Protein AF-A0A371QTC4-F1 (afdb_monomer_lite)

pLDDT: mean 90.14, std 12.83, range [51.38, 98.44]

Sequence (63 aa):
MTEDIRMTKEIDNFVRGDMDIDNAILLLQQISKSDKWIDHLLLEMELSEYYTTSTRKVYSSLN

Secondary structure (DSSP, 8-state):
--HHHHHHHHHHHHHHT-S-HHHHHHHHHHHTT-HHHHHHHHHHHHHHHHHHHHHHHHHHT--

Radius of gyration: 14.28 Å; chains: 1; bounding box: 36×20×40 Å

Foldseek 3Di:
DDPVVVLLVLLLCVLVVVDDPVSNVVSVVVLVVDPVSVVSSVVSNVVSVVVVVVVVVVVVVVD

Structure (mmCIF, N/CA/C/O backbone):
data_AF-A0A371QTC4-F1
#
_entry.id   AF-A0A371QTC4-F1
#
loop_
_atom_site.group_PDB
_atom_site.id
_atom_site.type_symbol
_atom_site.label_atom_id
_atom_site.label_alt_id
_atom_site.label_c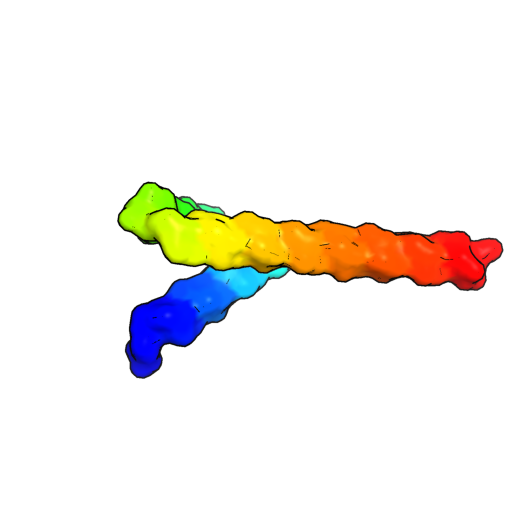omp_id
_atom_site.label_asym_id
_atom_site.label_entity_id
_atom_site.label_seq_id
_atom_site.pdbx_PDB_ins_code
_atom_site.Cartn_x
_atom_site.Cartn_y
_atom_site.Cartn_z
_atom_site.occupancy
_atom_site.B_iso_or_equiv
_atom_site.auth_seq_id
_atom_site.auth_comp_id
_atom_site.auth_asym_id
_atom_site.auth_atom_id
_atom_site.pdbx_PDB_model_num
ATOM 1 N N . MET A 1 1 ? 3.136 -10.638 16.025 1.00 62.06 1 MET A N 1
ATOM 2 C CA . MET A 1 1 ? 3.467 -9.611 15.013 1.00 62.06 1 MET A CA 1
ATOM 3 C C . MET A 1 1 ? 2.588 -8.407 15.298 1.00 62.06 1 MET A C 1
ATOM 5 O O . MET A 1 1 ? 1.406 -8.621 15.538 1.00 62.06 1 MET A O 1
ATOM 9 N N . THR A 1 2 ? 3.148 -7.201 15.390 1.00 90.12 2 THR A N 1
ATOM 10 C CA . THR A 1 2 ? 2.357 -5.978 15.617 1.00 90.12 2 THR A CA 1
ATOM 11 C C . THR A 1 2 ? 1.659 -5.552 14.324 1.00 90.12 2 THR A C 1
ATOM 13 O O . THR 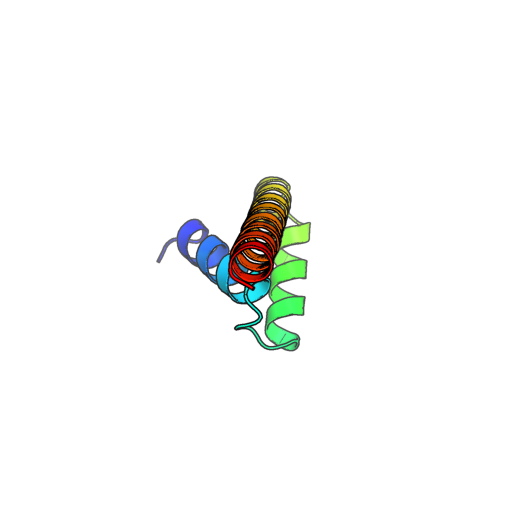A 1 2 ? 2.093 -5.934 13.235 1.00 90.12 2 THR A O 1
ATOM 16 N N . GLU A 1 3 ? 0.575 -4.783 14.440 1.00 89.44 3 GLU A N 1
ATOM 17 C CA . GLU A 1 3 ? -0.182 -4.269 13.289 1.00 89.44 3 GLU A CA 1
ATOM 18 C C . GLU A 1 3 ? 0.700 -3.443 12.350 1.00 89.44 3 GLU A C 1
ATOM 20 O O . GLU A 1 3 ? 0.666 -3.658 11.143 1.00 89.44 3 GLU A O 1
ATOM 25 N N . ASP A 1 4 ? 1.570 -2.604 12.914 1.00 94.25 4 ASP A N 1
ATOM 26 C CA . ASP A 1 4 ? 2.499 -1.783 12.141 1.00 94.25 4 ASP A CA 1
ATOM 27 C C . ASP A 1 4 ? 3.442 -2.623 11.264 1.00 94.25 4 ASP A C 1
ATOM 29 O O . ASP A 1 4 ? 3.595 -2.346 10.080 1.00 94.25 4 ASP A O 1
ATOM 33 N N . ILE A 1 5 ? 4.018 -3.701 11.811 1.00 95.44 5 ILE A N 1
ATOM 34 C CA . ILE A 1 5 ? 4.913 -4.591 11.050 1.00 95.44 5 ILE A CA 1
ATOM 35 C C . ILE A 1 5 ? 4.149 -5.300 9.926 1.00 95.44 5 ILE A C 1
ATOM 37 O O . ILE A 1 5 ? 4.683 -5.478 8.831 1.00 95.44 5 ILE A O 1
ATOM 41 N N . ARG A 1 6 ? 2.904 -5.716 10.192 1.00 96.25 6 ARG A N 1
ATOM 42 C CA . ARG A 1 6 ? 2.048 -6.362 9.191 1.00 96.25 6 ARG A CA 1
ATOM 43 C C . ARG A 1 6 ? 1.739 -5.401 8.041 1.00 96.25 6 ARG A C 1
ATOM 45 O O . ARG A 1 6 ? 1.963 -5.762 6.891 1.00 96.25 6 ARG A O 1
ATOM 52 N N . MET A 1 7 ? 1.270 -4.196 8.362 1.00 97.19 7 MET A N 1
ATOM 53 C CA . MET A 1 7 ? 0.858 -3.188 7.382 1.00 97.19 7 MET A CA 1
ATOM 54 C C . MET A 1 7 ? 2.020 -2.740 6.499 1.00 97.19 7 MET A C 1
ATOM 56 O O . MET A 1 7 ? 1.876 -2.721 5.282 1.00 97.19 7 MET A O 1
ATOM 60 N N . THR A 1 8 ? 3.190 -2.461 7.082 1.00 97.12 8 THR A N 1
ATOM 61 C CA . THR A 1 8 ? 4.388 -2.106 6.305 1.00 97.12 8 THR A CA 1
ATOM 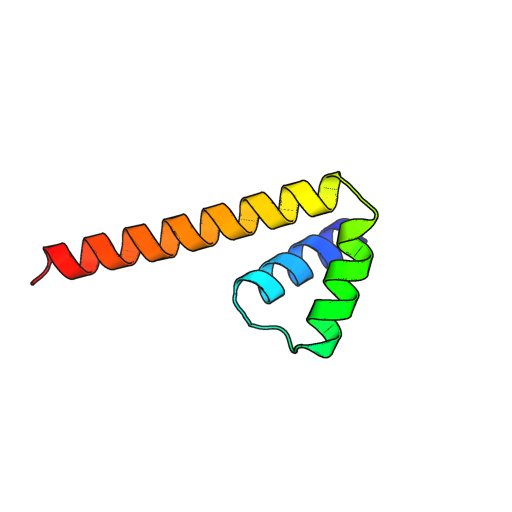62 C C . THR A 1 8 ? 4.761 -3.207 5.313 1.00 97.12 8 THR A C 1
ATOM 64 O O . THR A 1 8 ? 5.020 -2.926 4.148 1.00 97.12 8 THR A O 1
ATOM 67 N N . LYS A 1 9 ? 4.736 -4.478 5.736 1.00 97.06 9 LYS A N 1
ATOM 68 C CA . LYS A 1 9 ? 5.052 -5.601 4.843 1.00 97.06 9 LYS A CA 1
ATOM 69 C C . LYS A 1 9 ? 4.022 -5.770 3.723 1.00 97.06 9 LYS A C 1
ATOM 71 O O . LYS A 1 9 ? 4.386 -6.075 2.593 1.00 97.06 9 LYS A O 1
ATOM 76 N N . GLU A 1 10 ? 2.740 -5.614 4.033 1.00 98.00 10 GLU A N 1
ATOM 77 C CA . GLU A 1 10 ? 1.675 -5.719 3.033 1.00 98.00 10 GLU A CA 1
ATOM 78 C C . GLU A 1 10 ? 1.744 -4.586 2.004 1.00 98.00 10 GLU A C 1
ATOM 80 O O . GLU A 1 10 ? 1.570 -4.848 0.816 1.00 98.00 10 GLU A O 1
ATOM 85 N N . ILE A 1 11 ? 2.070 -3.364 2.433 1.00 98.25 11 ILE A N 1
ATOM 86 C CA . ILE A 1 11 ? 2.290 -2.224 1.534 1.00 98.25 11 ILE A CA 1
ATOM 87 C C . ILE A 1 11 ? 3.498 -2.469 0.618 1.00 98.25 11 ILE A C 1
ATOM 89 O O . ILE A 1 11 ? 3.367 -2.290 -0.591 1.00 98.25 11 ILE A O 1
ATOM 93 N N . ASP A 1 12 ? 4.631 -2.947 1.146 1.00 97.19 12 ASP A N 1
ATOM 94 C CA . ASP A 1 12 ? 5.814 -3.290 0.332 1.00 97.19 12 ASP A CA 1
ATOM 95 C C . ASP A 1 12 ? 5.480 -4.363 -0.721 1.00 97.19 12 ASP A C 1
ATOM 97 O O . ASP A 1 12 ? 5.768 -4.192 -1.907 1.00 97.19 12 ASP A O 1
ATOM 101 N N . ASN A 1 13 ? 4.781 -5.431 -0.320 1.00 97.38 13 ASN A N 1
ATOM 102 C CA . ASN A 1 13 ? 4.330 -6.470 -1.249 1.00 97.38 13 ASN A CA 1
ATOM 103 C C . ASN A 1 13 ? 3.392 -5.910 -2.330 1.00 97.38 13 ASN A C 1
ATOM 105 O O . ASN A 1 13 ? 3.522 -6.263 -3.501 1.00 97.38 13 ASN A O 1
ATOM 109 N N . PHE A 1 14 ? 2.452 -5.037 -1.955 1.00 98.00 14 PHE A N 1
A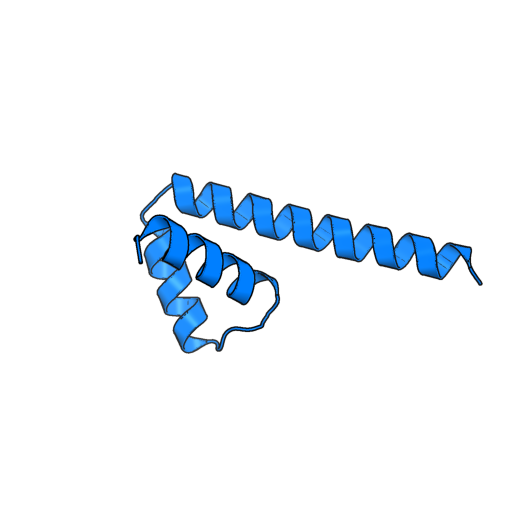TOM 110 C CA . PHE A 1 14 ? 1.528 -4.404 -2.894 1.00 98.00 14 PHE A CA 1
ATOM 111 C C . PHE A 1 14 ? 2.270 -3.545 -3.927 1.00 98.00 14 PHE A C 1
ATOM 113 O O . PHE A 1 14 ? 2.046 -3.705 -5.126 1.00 98.00 14 PHE A O 1
ATOM 120 N N . VAL A 1 15 ? 3.194 -2.687 -3.487 1.00 96.75 15 VAL A N 1
ATOM 121 C CA . VAL A 1 15 ? 3.954 -1.786 -4.371 1.00 96.75 15 VAL A CA 1
ATOM 122 C C . VAL A 1 15 ? 4.874 -2.554 -5.324 1.00 96.75 15 VAL A C 1
ATOM 124 O O . VAL A 1 15 ? 5.054 -2.141 -6.470 1.00 96.75 15 VAL A O 1
ATOM 127 N N . ARG A 1 16 ? 5.425 -3.694 -4.894 1.00 94.44 16 ARG A N 1
ATOM 128 C CA . ARG A 1 16 ? 6.247 -4.567 -5.751 1.00 94.44 16 ARG A CA 1
ATOM 129 C C . ARG A 1 16 ? 5.440 -5.409 -6.739 1.00 94.44 16 ARG A C 1
ATOM 131 O O . ARG A 1 16 ? 6.026 -5.974 -7.658 1.00 94.44 16 ARG A O 1
ATOM 138 N N . GLY A 1 17 ? 4.121 -5.489 -6.569 1.00 94.44 17 GLY A N 1
ATOM 139 C CA . GLY A 1 17 ? 3.264 -6.387 -7.344 1.00 94.44 17 GLY A CA 1
ATOM 140 C C . GLY A 1 17 ? 3.302 -7.846 -6.871 1.00 94.44 17 GLY A C 1
ATOM 141 O O . GLY A 1 17 ? 2.825 -8.724 -7.585 1.00 94.44 17 GLY A O 1
ATOM 142 N N . ASP A 1 18 ? 3.812 -8.107 -5.664 1.00 97.38 18 ASP A N 1
ATOM 143 C CA . ASP A 1 18 ? 3.885 -9.430 -5.021 1.00 97.38 18 ASP A CA 1
ATOM 144 C C . ASP A 1 18 ? 2.604 -9.753 -4.215 1.00 97.38 18 ASP A C 1
ATOM 146 O O . ASP A 1 18 ? 2.632 -10.452 -3.197 1.00 97.38 18 ASP A O 1
ATOM 150 N N . MET A 1 19 ? 1.461 -9.208 -4.639 1.00 97.75 19 MET A N 1
ATOM 151 C CA . MET A 1 19 ? 0.159 -9.362 -3.988 1.00 97.75 19 MET A CA 1
ATOM 152 C C . MET A 1 19 ? -0.933 -9.593 -5.035 1.00 97.75 19 MET A C 1
ATOM 154 O O . MET A 1 19 ? -0.978 -8.912 -6.059 1.00 97.75 19 MET A O 1
ATOM 158 N N . ASP A 1 20 ? -1.831 -10.546 -4.779 1.00 98.00 20 ASP A N 1
ATOM 159 C CA . ASP A 1 20 ? -3.003 -10.767 -5.626 1.00 98.00 20 ASP A CA 1
ATOM 160 C C . ASP A 1 20 ? -4.043 -9.644 -5.483 1.00 98.00 20 ASP A C 1
ATOM 162 O O . ASP A 1 20 ? -4.062 -8.880 -4.517 1.00 98.00 20 ASP A O 1
ATOM 166 N N . ILE A 1 21 ? -4.932 -9.554 -6.472 1.00 97.62 21 ILE A N 1
ATOM 167 C CA . ILE A 1 21 ? -5.892 -8.454 -6.578 1.00 97.62 21 ILE A CA 1
ATOM 168 C C . ILE A 1 21 ? -6.894 -8.407 -5.416 1.00 97.62 21 ILE A C 1
ATOM 170 O O . ILE A 1 21 ? -7.277 -7.317 -4.992 1.00 97.62 21 ILE A O 1
ATOM 174 N N . ASP A 1 22 ? -7.289 -9.559 -4.872 1.00 98.25 22 ASP A N 1
ATOM 175 C CA . ASP A 1 22 ? -8.273 -9.620 -3.792 1.00 98.25 22 ASP A CA 1
ATOM 176 C C . ASP A 1 22 ? -7.661 -9.081 -2.493 1.00 98.25 22 ASP A C 1
ATOM 178 O O . ASP A 1 22 ? -8.246 -8.219 -1.828 1.00 98.25 22 ASP A O 1
ATOM 182 N N . ASN A 1 23 ? -6.436 -9.507 -2.176 1.00 97.94 23 ASN A N 1
ATOM 183 C CA . ASN A 1 23 ? -5.685 -8.984 -1.037 1.00 97.94 23 ASN A CA 1
ATOM 184 C C . ASN A 1 23 ? -5.319 -7.503 -1.206 1.00 97.94 23 ASN A C 1
ATOM 186 O O . ASN A 1 23 ? -5.395 -6.747 -0.236 1.00 97.94 23 ASN A O 1
ATOM 190 N N . ALA A 1 24 ? -5.014 -7.059 -2.427 1.00 98.12 24 ALA A N 1
ATOM 191 C CA . ALA A 1 24 ? -4.760 -5.651 -2.720 1.00 98.12 24 ALA A CA 1
ATOM 192 C C . ALA A 1 24 ? -5.981 -4.767 -2.420 1.00 98.12 24 ALA A C 1
ATOM 194 O O . ALA A 1 24 ? -5.856 -3.723 -1.776 1.00 98.12 24 ALA A O 1
ATOM 195 N N . ILE A 1 25 ? -7.181 -5.194 -2.827 1.00 98.44 25 ILE A N 1
ATOM 196 C CA . ILE A 1 25 ? -8.424 -4.464 -2.538 1.00 98.44 25 ILE A CA 1
ATOM 197 C C . ILE A 1 25 ? -8.658 -4.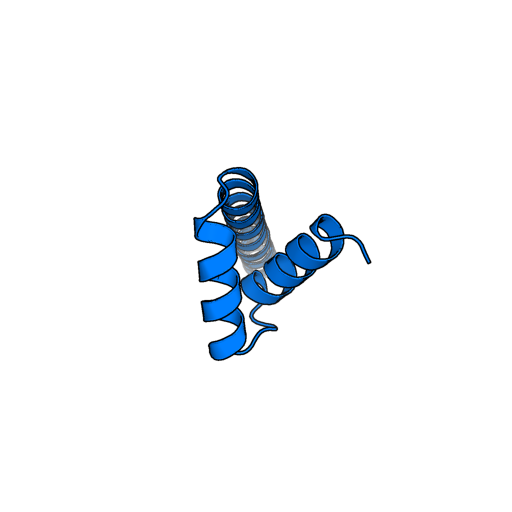379 -1.026 1.00 98.44 25 ILE A C 1
ATOM 199 O O . ILE A 1 25 ? -8.975 -3.303 -0.511 1.00 98.44 25 ILE A O 1
ATOM 203 N N . LEU A 1 26 ? -8.479 -5.488 -0.302 1.00 98.12 26 LEU A N 1
ATOM 204 C CA . LEU A 1 26 ? -8.641 -5.519 1.154 1.00 98.12 26 LEU A CA 1
ATOM 205 C C . LEU A 1 26 ? -7.638 -4.605 1.865 1.00 98.12 26 LEU A C 1
ATOM 207 O O . LEU A 1 26 ? -8.018 -3.887 2.794 1.00 98.12 26 LEU A O 1
ATOM 211 N N . LEU A 1 27 ? -6.383 -4.592 1.417 1.00 98.19 27 LEU A N 1
ATOM 212 C CA . LEU A 1 27 ? -5.356 -3.704 1.945 1.00 98.19 27 LEU A CA 1
ATOM 213 C C . LEU A 1 27 ? -5.736 -2.234 1.724 1.00 98.19 27 LEU A C 1
ATOM 215 O O . LEU A 1 27 ? -5.743 -1.456 2.676 1.00 98.19 27 LEU A O 1
ATOM 219 N N . LEU A 1 28 ? -6.133 -1.848 0.508 1.00 98.12 28 LEU A N 1
ATOM 220 C CA . LEU A 1 28 ? -6.529 -0.468 0.197 1.00 98.12 28 LEU A CA 1
ATOM 221 C C . LEU A 1 28 ? -7.757 -0.013 1.009 1.00 98.12 28 LEU A C 1
ATOM 223 O O . LEU A 1 28 ? -7.831 1.136 1.454 1.00 98.12 28 LEU A O 1
ATOM 227 N N . GLN A 1 29 ? -8.700 -0.916 1.291 1.00 98.31 29 GLN A N 1
ATOM 228 C CA . GLN A 1 29 ? -9.826 -0.635 2.190 1.00 98.31 29 GLN A CA 1
ATOM 229 C C . GLN A 1 29 ? -9.394 -0.391 3.644 1.00 98.31 29 GLN A C 1
ATOM 231 O O . GLN A 1 29 ? -10.068 0.349 4.362 1.00 98.31 29 GLN A O 1
ATOM 236 N N . GLN A 1 30 ? -8.308 -1.015 4.104 1.00 97.06 30 GLN A N 1
ATOM 237 C CA . GLN A 1 30 ? -7.741 -0.759 5.432 1.00 97.06 30 GLN A CA 1
ATOM 238 C C . GLN A 1 30 ? -6.952 0.553 5.445 1.00 97.06 30 GLN A C 1
ATOM 240 O O . GLN A 1 30 ? -7.168 1.382 6.328 1.00 97.06 30 GLN A O 1
ATOM 245 N N . ILE A 1 31 ? -6.103 0.768 4.437 1.00 98.06 31 ILE A N 1
ATOM 246 C CA . ILE A 1 31 ? -5.283 1.975 4.276 1.00 98.06 31 ILE A CA 1
ATOM 247 C C . ILE A 1 31 ? -6.156 3.230 4.219 1.00 98.06 31 ILE A C 1
ATOM 249 O O . ILE A 1 31 ? -5.893 4.186 4.940 1.00 98.06 31 ILE A O 1
ATOM 253 N N . SER A 1 32 ? -7.245 3.210 3.444 1.00 98.00 32 SER A N 1
ATOM 254 C CA . SER A 1 32 ? -8.134 4.373 3.262 1.00 98.00 32 SER A CA 1
ATOM 255 C C . SER A 1 32 ? -8.812 4.885 4.541 1.00 98.00 32 SER A C 1
ATOM 257 O O . SER A 1 32 ? -9.435 5.943 4.521 1.00 98.00 32 SER A O 1
ATOM 259 N N . LYS A 1 33 ? -8.701 4.159 5.660 1.00 97.69 33 LYS A N 1
ATOM 260 C CA . LYS A 1 33 ? -9.243 4.549 6.970 1.00 97.69 33 LYS A CA 1
ATOM 261 C C . LYS A 1 33 ? -8.217 5.243 7.872 1.00 97.69 33 LYS A C 1
ATOM 263 O O . LYS A 1 33 ? -8.555 5.569 9.008 1.00 97.69 33 LYS A O 1
ATOM 268 N N . SER A 1 34 ? -6.971 5.414 7.426 1.00 97.06 34 SER A N 1
ATOM 269 C CA . SER A 1 34 ? -5.887 5.954 8.246 1.00 97.06 34 SER A CA 1
ATOM 270 C C . SER A 1 34 ? -4.913 6.791 7.423 1.00 97.06 34 SER A C 1
ATOM 272 O O . SER A 1 34 ? -4.172 6.254 6.603 1.00 97.06 34 SER A O 1
ATOM 274 N N . ASP A 1 35 ? -4.840 8.088 7.726 1.00 98.06 35 ASP A N 1
ATOM 275 C CA . ASP A 1 35 ? -3.921 9.024 7.062 1.00 98.06 35 ASP A CA 1
ATOM 276 C C . ASP A 1 35 ? -2.460 8.553 7.139 1.00 98.06 35 ASP A C 1
ATOM 278 O O . ASP A 1 35 ? -1.757 8.565 6.136 1.00 98.06 35 ASP A O 1
ATOM 282 N N . LYS A 1 36 ? -2.035 7.996 8.286 1.00 97.25 36 LYS A N 1
ATOM 283 C CA . LYS A 1 36 ? -0.698 7.390 8.463 1.00 97.25 36 LYS A CA 1
ATOM 284 C C . LYS A 1 36 ? -0.383 6.368 7.367 1.00 97.25 36 LYS A C 1
ATOM 286 O O . LYS A 1 36 ? 0.730 6.339 6.848 1.00 97.25 36 LYS A O 1
ATOM 291 N N . TRP A 1 37 ? -1.331 5.483 7.067 1.00 97.94 37 TRP A N 1
ATOM 292 C CA . TRP A 1 37 ? -1.111 4.410 6.101 1.00 97.94 37 TRP A CA 1
ATOM 293 C C . TRP A 1 37 ? -1.243 4.887 4.660 1.00 97.94 37 TRP A C 1
ATOM 295 O O . TRP A 1 37 ? -0.564 4.342 3.792 1.00 97.94 37 TRP A O 1
ATOM 305 N N . ILE A 1 38 ? -2.063 5.913 4.413 1.00 98.44 38 ILE A N 1
ATOM 306 C CA . ILE A 1 38 ? -2.116 6.597 3.118 1.00 98.44 38 ILE A CA 1
ATOM 307 C C . ILE A 1 38 ? -0.755 7.234 2.826 1.00 98.44 38 ILE A C 1
ATOM 309 O O . ILE A 1 38 ? -0.170 6.956 1.781 1.00 98.44 38 ILE A O 1
ATOM 313 N N . ASP A 1 39 ? -0.217 8.006 3.771 1.00 98.31 39 ASP A N 1
ATOM 314 C CA . ASP A 1 39 ? 1.086 8.661 3.629 1.00 98.31 39 ASP A CA 1
ATOM 315 C C . ASP A 1 39 ? 2.210 7.640 3.422 1.00 98.31 39 ASP A C 1
ATOM 317 O O . ASP A 1 39 ? 3.079 7.822 2.569 1.00 98.31 39 ASP A O 1
ATOM 321 N N . HIS A 1 40 ? 2.178 6.527 4.161 1.00 97.81 40 HIS A N 1
ATOM 322 C CA . HIS A 1 40 ? 3.168 5.466 4.002 1.00 97.81 40 HIS A CA 1
ATOM 323 C C . HIS A 1 40 ? 3.099 4.804 2.617 1.00 97.81 40 HIS A C 1
ATOM 325 O O . HIS A 1 40 ? 4.139 4.608 1.994 1.00 97.81 40 HIS A O 1
ATOM 331 N N . LEU A 1 41 ? 1.897 4.506 2.109 1.00 98.06 41 LEU A N 1
ATOM 332 C CA . LEU A 1 41 ? 1.721 3.956 0.763 1.00 98.06 41 LEU A CA 1
ATOM 333 C C . LEU A 1 41 ? 2.256 4.912 -0.312 1.00 98.06 41 LEU A C 1
ATOM 335 O O . LEU A 1 41 ? 2.965 4.473 -1.215 1.00 98.06 41 LEU A O 1
ATOM 339 N N . LEU A 1 42 ? 1.939 6.206 -0.209 1.00 97.88 42 LEU A N 1
ATOM 340 C CA . LEU A 1 42 ? 2.416 7.214 -1.159 1.00 97.88 42 LEU A CA 1
ATOM 341 C C . LEU A 1 42 ? 3.947 7.289 -1.182 1.00 97.88 42 LEU A C 1
ATOM 343 O O . LEU A 1 42 ? 4.537 7.324 -2.261 1.00 97.88 42 LEU A O 1
ATOM 347 N N . LEU A 1 43 ? 4.587 7.243 -0.009 1.00 97.44 43 LEU A N 1
ATOM 348 C CA . LEU A 1 43 ? 6.044 7.237 0.097 1.00 97.44 43 LEU A CA 1
ATOM 349 C C . LEU A 1 43 ? 6.669 5.999 -0.565 1.00 97.44 43 LEU A C 1
ATOM 351 O O . LEU A 1 43 ? 7.636 6.127 -1.313 1.00 97.44 43 LEU A O 1
ATOM 355 N N . GLU A 1 44 ? 6.126 4.805 -0.319 1.00 96.62 44 GLU A N 1
ATOM 356 C CA . GLU A 1 44 ? 6.640 3.566 -0.925 1.00 96.62 44 GLU A CA 1
ATOM 357 C C . GLU A 1 44 ? 6.484 3.568 -2.455 1.00 96.62 44 GLU A C 1
ATOM 359 O O . GLU A 1 44 ? 7.387 3.141 -3.180 1.00 96.62 44 GLU A O 1
ATOM 364 N N . MET A 1 45 ? 5.377 4.113 -2.970 1.00 95.75 45 MET A N 1
ATOM 365 C CA . MET A 1 45 ? 5.179 4.293 -4.411 1.00 95.75 45 MET A CA 1
ATOM 366 C C . MET A 1 45 ? 6.212 5.258 -5.014 1.00 95.75 45 MET A C 1
ATOM 368 O O . MET A 1 45 ? 6.823 4.930 -6.032 1.00 95.75 45 MET A O 1
ATOM 372 N N . GLU A 1 46 ? 6.464 6.402 -4.370 1.00 95.56 46 GLU A N 1
ATOM 373 C CA . GLU A 1 46 ? 7.472 7.374 -4.819 1.00 95.56 46 GLU A CA 1
ATOM 374 C C . GLU A 1 46 ? 8.885 6.767 -4.828 1.00 95.56 46 GLU A C 1
ATOM 376 O O . GLU A 1 46 ? 9.638 6.919 -5.797 1.00 95.56 46 GLU A O 1
ATOM 381 N N . LEU A 1 47 ? 9.240 6.009 -3.785 1.00 93.00 47 LEU A N 1
ATOM 382 C CA . LEU A 1 47 ? 10.515 5.295 -3.714 1.00 93.00 47 LEU A CA 1
ATOM 383 C C . LEU A 1 47 ? 10.648 4.267 -4.846 1.00 93.00 47 LEU A C 1
ATOM 385 O O . LEU A 1 47 ? 11.686 4.214 -5.513 1.00 93.00 47 LEU A O 1
ATOM 389 N N . SER A 1 48 ? 9.601 3.482 -5.108 1.00 91.12 48 SER A N 1
ATOM 390 C CA . SER A 1 48 ? 9.578 2.493 -6.193 1.00 91.12 48 SER A CA 1
ATOM 391 C C . SER A 1 48 ? 9.786 3.133 -7.574 1.00 91.12 48 SER A C 1
ATOM 393 O O . SER A 1 48 ? 10.602 2.663 -8.382 1.00 91.12 48 SER A O 1
ATOM 395 N N . GLU A 1 49 ? 9.129 4.264 -7.839 1.00 90.31 49 GLU A N 1
ATOM 396 C CA . GLU A 1 49 ? 9.320 5.035 -9.072 1.00 90.31 49 GLU A CA 1
ATOM 397 C C . GLU A 1 49 ? 10.739 5.600 -9.192 1.00 90.31 49 GLU A C 1
ATOM 399 O O . GLU A 1 49 ? 11.350 5.538 -10.271 1.00 90.31 49 GLU A O 1
ATOM 404 N N . TYR A 1 50 ? 11.301 6.108 -8.092 1.00 90.69 50 TYR A N 1
ATOM 405 C CA . TYR A 1 50 ? 12.671 6.609 -8.054 1.00 90.69 50 TYR A CA 1
ATOM 406 C C . TYR A 1 50 ? 13.685 5.511 -8.395 1.00 90.69 50 TYR A C 1
ATOM 408 O O . TYR A 1 50 ? 14.571 5.727 -9.234 1.00 90.69 50 TYR A O 1
ATOM 416 N N . TYR A 1 51 ? 13.548 4.317 -7.809 1.00 84.25 51 TYR A N 1
ATOM 417 C CA . TYR A 1 51 ? 14.413 3.175 -8.119 1.00 84.25 51 TYR A CA 1
ATOM 418 C C . TYR A 1 51 ? 14.268 2.729 -9.575 1.00 84.25 51 TYR A C 1
ATOM 420 O O . TYR A 1 51 ? 15.273 2.516 -10.262 1.00 84.25 51 TYR A O 1
ATOM 428 N N . THR A 1 52 ? 13.042 2.658 -10.090 1.00 82.44 52 THR A N 1
ATOM 429 C CA . THR A 1 52 ? 12.772 2.273 -11.484 1.00 82.44 52 THR A CA 1
ATOM 430 C C . THR A 1 52 ? 13.355 3.283 -12.480 1.00 82.44 52 THR A C 1
ATOM 432 O O . THR A 1 52 ? 13.959 2.922 -13.493 1.00 82.44 52 THR A O 1
ATOM 435 N N . THR A 1 53 ? 13.244 4.575 -12.181 1.00 78.75 53 THR A N 1
ATOM 436 C CA . THR A 1 53 ? 13.789 5.643 -13.029 1.00 78.75 53 THR A CA 1
ATOM 437 C C . THR A 1 53 ? 15.315 5.682 -12.979 1.00 78.75 53 THR A C 1
ATOM 439 O O . THR A 1 53 ? 15.971 5.832 -14.013 1.00 78.75 53 THR A O 1
ATOM 442 N N . SER A 1 54 ? 15.896 5.527 -11.789 1.00 73.12 54 SER A N 1
ATOM 443 C CA . SER A 1 54 ? 17.348 5.533 -11.587 1.00 73.12 54 SER A CA 1
ATOM 444 C C . SER A 1 54 ? 18.015 4.341 -12.267 1.00 73.12 54 SER A C 1
ATOM 446 O O . SER A 1 54 ? 19.009 4.510 -12.971 1.00 73.12 54 SER A O 1
ATOM 448 N N . THR A 1 55 ? 17.433 3.146 -12.142 1.00 70.88 55 THR A N 1
ATOM 449 C CA . THR A 1 55 ? 17.923 1.947 -12.837 1.00 70.88 55 THR A CA 1
ATOM 450 C C . THR A 1 55 ? 17.850 2.114 -14.353 1.00 70.88 55 THR A C 1
ATOM 452 O O . THR A 1 55 ? 18.849 1.883 -15.034 1.00 70.88 55 THR A 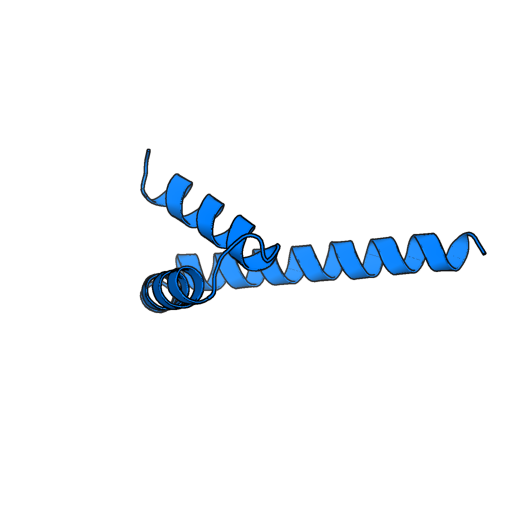O 1
ATOM 455 N N . ARG A 1 56 ? 16.731 2.614 -14.900 1.00 68.81 56 ARG A N 1
ATOM 456 C CA . ARG A 1 56 ? 16.598 2.884 -16.343 1.00 68.81 56 ARG A CA 1
ATOM 457 C C . ARG A 1 56 ? 17.664 3.862 -16.859 1.00 68.81 56 ARG A C 1
ATOM 459 O O . ARG A 1 56 ? 18.234 3.615 -17.920 1.00 68.81 56 ARG A O 1
ATOM 466 N N . LYS A 1 57 ? 17.971 4.931 -16.111 1.00 63.50 57 LYS A N 1
ATOM 467 C CA . LYS A 1 57 ? 19.026 5.898 -16.471 1.00 63.50 57 LYS A CA 1
ATOM 468 C C . LYS A 1 57 ? 20.410 5.246 -16.534 1.00 63.50 57 LYS A C 1
ATOM 470 O O . LYS A 1 57 ? 21.110 5.436 -17.526 1.00 63.50 57 LYS A O 1
ATOM 475 N N . VAL A 1 58 ? 20.773 4.440 -15.534 1.00 65.38 58 VAL A N 1
ATOM 476 C CA . VAL A 1 58 ? 22.069 3.737 -15.493 1.00 65.38 58 VAL A CA 1
ATOM 477 C C . VAL A 1 58 ? 22.236 2.804 -16.697 1.00 65.38 58 VAL A C 1
ATOM 479 O O . VAL A 1 58 ? 23.265 2.856 -17.368 1.00 65.38 58 VAL A O 1
ATOM 482 N N . TYR A 1 59 ? 21.215 2.011 -17.033 1.00 59.66 59 TYR A N 1
ATOM 483 C CA . TYR A 1 59 ? 21.280 1.117 -18.196 1.00 59.66 59 TYR A CA 1
ATOM 484 C C . TYR A 1 59 ? 21.362 1.869 -19.529 1.00 59.66 59 TYR A C 1
ATOM 486 O O . TYR A 1 59 ? 22.065 1.423 -20.430 1.00 59.66 59 TYR A O 1
ATOM 494 N N . SER A 1 60 ? 20.700 3.024 -19.660 1.00 62.41 60 SER A N 1
ATOM 495 C CA . SER A 1 60 ? 20.805 3.845 -20.875 1.00 62.41 60 SER A CA 1
ATOM 496 C C . SER A 1 60 ? 22.163 4.530 -21.053 1.00 62.41 60 SER A C 1
ATOM 498 O O . SER A 1 60 ? 22.510 4.866 -22.175 1.00 62.41 60 SER A O 1
ATOM 500 N N . SER A 1 61 ? 22.931 4.733 -19.975 1.00 63.59 61 SER A N 1
ATOM 501 C CA . SER A 1 61 ? 24.274 5.336 -20.025 1.00 63.59 61 SER A CA 1
ATOM 502 C C . SER A 1 61 ? 25.417 4.337 -20.249 1.00 63.59 61 SER A C 1
ATOM 504 O O . SER A 1 61 ? 26.567 4.750 -20.364 1.00 63.59 61 SER A O 1
ATOM 506 N N . LEU A 1 62 ? 25.116 3.033 -20.256 1.00 63.03 62 LEU A N 1
ATOM 507 C CA . LEU A 1 62 ? 26.087 1.950 -20.465 1.00 63.03 62 LEU A CA 1
ATOM 508 C C . LEU A 1 62 ? 26.076 1.389 -21.903 1.00 63.03 62 LEU A C 1
ATOM 510 O O . LEU A 1 62 ? 26.900 0.529 -22.208 1.00 63.03 62 LEU A O 1
ATOM 514 N N . ASN A 1 63 ? 25.171 1.877 -22.761 1.00 51.38 63 ASN A N 1
ATOM 515 C CA . ASN A 1 63 ? 25.082 1.588 -24.199 1.00 51.38 63 ASN A CA 1
ATOM 516 C C . ASN A 1 63 ? 25.400 2.845 -25.015 1.00 51.38 63 ASN A C 1
ATOM 518 O O . ASN A 1 63 ? 25.820 2.679 -26.181 1.00 51.38 63 ASN A O 1
#